Protein AF-A0A942RNZ3-F1 (afdb_monomer)

pLDDT: mean 77.0, std 18.77, range [39.25, 98.06]

Radius of gyration: 31.36 Å; Cα contacts (8 Å, |Δi|>4): 106; chains: 1; bounding box: 82×50×72 Å

Secondary structure (DSSP, 8-state):
---TTT------S-SB-TTT--BTTS-------------TT-----------TTSTTHHHHHHHHHHHHHHHHHHHHHHHHHHHHHSEEEEEE-SSS-EEEEEE-HHHHHHHHHHHHHHHHHHHHHHHHHHHHHHHHHHHHHHS---

Mean predicted aligned error: 15.78 Å

Sequence (147 aa):
MTCPKCSNKTIFDFSRCPSCGLDISKGFDIKTGQTPTISKDNEITPSPLVLSTNEPGSGAISVLRFFAWLNLVAGIIGAIYIWSNFATEKILKGTYYSYAESVTNPLGVAIGVAVFLEGIFACALFLVIANIAENLIAIRLNTTPSE

Nearest PDB structures (foldseek):
  6nr8-assembly1_4  TM=5.877E-01  e=1.270E+00  Homo sapiens
  6nrd-assembly1_4  TM=4.304E-01  e=7.387E-01  Homo sapiens
  6nrb-assembly1_4  TM=5.940E-01  e=6.446E+00  Homo sapiens
  6nrc-assembly1_4  TM=4.997E-01  e=4.771E+00  Homo sapiens

Structure (mmCIF, N/CA/C/O backbone):
data_AF-A0A942RNZ3-F1
#
_entry.id   AF-A0A942RNZ3-F1
#
loop_
_atom_site.group_PDB
_atom_site.id
_atom_site.type_symbol
_atom_site.label_atom_id
_atom_site.label_alt_id
_atom_site.label_comp_id
_atom_site.label_asym_id
_atom_site.label_entity_id
_atom_site.label_seq_id
_atom_site.pdbx_PDB_ins_code
_atom_site.Cartn_x
_atom_site.Cartn_y
_atom_site.Cartn_z
_atom_site.occupancy
_atom_site.B_iso_or_equiv
_atom_site.auth_seq_id
_atom_site.auth_comp_id
_atom_site.auth_asym_id
_atom_site.auth_atom_id
_atom_site.pdbx_PDB_model_num
ATOM 1 N N . MET A 1 1 ? -27.140 -28.026 24.162 1.00 56.00 1 MET A N 1
ATOM 2 C CA . MET A 1 1 ? -28.401 -27.277 24.339 1.00 56.00 1 MET A CA 1
ATOM 3 C C . MET A 1 1 ? -28.293 -26.480 25.630 1.00 56.00 1 MET A C 1
ATOM 5 O O . MET A 1 1 ? -27.994 -27.070 26.659 1.00 56.00 1 MET A O 1
ATOM 9 N N . THR A 1 2 ? -28.407 -25.156 25.573 1.00 59.59 2 THR A N 1
ATOM 10 C CA . THR A 1 2 ? -28.352 -24.263 26.744 1.00 59.59 2 THR A CA 1
ATOM 11 C C . THR A 1 2 ? -29.749 -24.094 27.340 1.00 59.59 2 THR A C 1
ATOM 13 O O . THR A 1 2 ? -30.735 -24.047 26.608 1.00 59.59 2 THR A O 1
ATOM 16 N N . CYS A 1 3 ? -29.854 -24.015 28.669 1.00 58.00 3 CYS A N 1
ATOM 17 C CA . CYS A 1 3 ? -31.134 -23.746 29.323 1.00 58.00 3 CYS A CA 1
ATOM 18 C C . CYS A 1 3 ? -31.573 -22.297 29.025 1.00 58.00 3 CYS A C 1
ATOM 20 O O . CYS A 1 3 ? -30.814 -21.376 29.347 1.00 58.00 3 CYS A O 1
ATOM 22 N N . PRO A 1 4 ? -32.784 -22.064 28.480 1.00 64.50 4 PRO A N 1
ATOM 23 C CA . PRO A 1 4 ? -33.241 -20.730 28.080 1.00 64.50 4 PRO A CA 1
ATOM 24 C C . PRO A 1 4 ? -33.452 -19.775 29.261 1.00 64.50 4 PRO A C 1
ATOM 26 O O . PRO A 1 4 ? -33.498 -18.567 29.065 1.00 64.50 4 PRO A O 1
ATOM 29 N N . LYS A 1 5 ? -33.561 -20.293 30.492 1.00 66.81 5 LYS A N 1
ATOM 30 C CA . LYS A 1 5 ? -33.724 -19.469 31.698 1.00 66.81 5 LYS A CA 1
ATOM 31 C C . LYS A 1 5 ? -32.420 -19.080 32.388 1.00 66.81 5 LYS A C 1
ATOM 33 O O . LYS A 1 5 ? -32.411 -18.082 33.095 1.00 66.81 5 LYS A O 1
ATOM 38 N N . CYS A 1 6 ? -31.352 -19.865 32.244 1.00 65.31 6 CYS A N 1
ATOM 39 C CA . CYS A 1 6 ? -30.174 -19.714 33.110 1.00 65.31 6 CYS A CA 1
ATOM 40 C C . CYS A 1 6 ? -28.859 -19.495 32.365 1.00 65.31 6 CYS A C 1
ATOM 42 O O . CYS A 1 6 ? -27.863 -19.236 33.026 1.00 65.31 6 CYS A O 1
ATOM 44 N N . SER A 1 7 ? -28.833 -19.610 31.030 1.00 59.94 7 SER A N 1
ATOM 45 C CA . SER A 1 7 ? -27.652 -19.376 30.177 1.00 59.94 7 SER A CA 1
ATOM 46 C C . SER A 1 7 ? -26.330 -19.960 30.716 1.00 59.94 7 SER A C 1
ATOM 48 O O . SER A 1 7 ? -25.250 -19.451 30.427 1.00 59.94 7 SER A O 1
ATOM 50 N N . ASN A 1 8 ? -26.405 -21.037 31.504 1.00 62.34 8 ASN A N 1
ATOM 51 C CA . ASN A 1 8 ? -25.250 -21.686 32.101 1.00 62.34 8 ASN A CA 1
ATOM 52 C C . ASN A 1 8 ? -24.887 -22.918 31.270 1.00 62.34 8 ASN A C 1
ATOM 54 O O . ASN A 1 8 ? -25.759 -23.660 30.805 1.00 62.34 8 ASN A O 1
ATOM 58 N N . LYS A 1 9 ? -23.589 -23.091 31.033 1.00 56.66 9 LYS A N 1
ATOM 59 C CA . LYS A 1 9 ? -23.020 -23.996 30.033 1.00 56.66 9 LYS A CA 1
ATOM 60 C C . LYS A 1 9 ? -22.433 -25.232 30.718 1.00 56.66 9 LYS A C 1
ATOM 62 O O . LYS A 1 9 ? -21.257 -25.528 30.570 1.00 56.66 9 LYS A O 1
ATOM 67 N N . THR A 1 10 ? -23.243 -25.960 31.478 1.00 55.34 10 THR A N 1
ATOM 68 C CA . THR A 1 10 ? -22.838 -27.261 32.024 1.00 55.34 10 THR A CA 1
ATOM 69 C C . THR A 1 10 ? -23.845 -28.321 31.600 1.00 55.34 10 THR A C 1
ATOM 71 O O . THR A 1 10 ? -24.999 -28.327 32.018 1.00 55.34 10 THR A O 1
ATOM 74 N N . ILE A 1 11 ? -23.410 -29.193 30.689 1.00 49.44 11 ILE A N 1
ATOM 75 C CA . ILE A 1 11 ? -24.149 -30.375 30.246 1.00 49.44 11 ILE A CA 1
ATOM 76 C C . ILE A 1 11 ? -23.370 -31.576 30.774 1.00 49.44 11 ILE A C 1
ATOM 78 O O . ILE A 1 11 ? -22.350 -31.938 30.202 1.00 49.44 11 ILE A O 1
ATOM 82 N N . PHE A 1 12 ? -23.848 -32.157 31.871 1.00 52.72 12 PHE A N 1
ATOM 83 C CA . PHE A 1 12 ? -23.586 -33.541 32.256 1.00 52.72 12 PHE A CA 1
ATOM 84 C C . PHE A 1 12 ? -24.884 -34.098 32.861 1.00 52.72 12 PHE A C 1
ATOM 86 O O . PHE A 1 12 ? -25.228 -33.843 34.009 1.00 52.72 12 PHE A O 1
ATOM 93 N N . ASP A 1 13 ? -25.650 -34.751 31.992 1.00 55.22 13 ASP A N 1
ATOM 94 C CA . ASP A 1 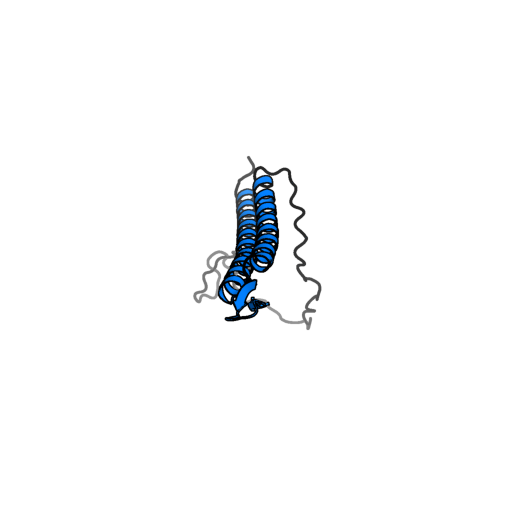13 ? -26.409 -35.982 32.247 1.00 55.22 13 ASP A CA 1
ATOM 95 C C . ASP A 1 13 ? -27.365 -36.092 33.451 1.00 55.22 13 ASP A C 1
ATOM 97 O O . ASP A 1 13 ? -27.468 -37.141 34.080 1.00 55.22 13 ASP A O 1
ATOM 101 N N . PHE A 1 14 ? -28.147 -35.054 33.749 1.00 56.78 14 PHE A N 1
ATOM 102 C CA . PHE A 1 14 ? -29.317 -35.207 34.617 1.00 56.78 14 PHE A CA 1
ATOM 103 C C . PHE A 1 14 ? -30.538 -34.510 34.024 1.00 56.78 14 PHE A C 1
ATOM 105 O O . PHE A 1 14 ? -30.487 -33.369 33.570 1.00 56.78 14 PHE A O 1
ATOM 112 N N . SER A 1 15 ? -31.667 -35.209 34.067 1.00 60.94 15 SER A N 1
ATOM 113 C CA . SER A 1 15 ? -32.991 -34.859 33.537 1.00 60.94 15 SER A CA 1
ATOM 114 C C . SER A 1 15 ? -33.632 -33.587 34.127 1.00 60.94 15 SER A C 1
ATOM 116 O O . SER A 1 15 ? -34.780 -33.273 33.816 1.00 60.94 15 SER A O 1
ATOM 118 N N . ARG A 1 16 ? -32.901 -32.820 34.949 1.00 60.41 16 ARG A N 1
ATOM 119 C CA . ARG A 1 16 ? -33.320 -31.540 35.536 1.00 60.41 16 ARG A CA 1
ATOM 120 C C . ARG A 1 16 ? -32.171 -30.542 35.552 1.00 60.41 16 ARG A C 1
ATOM 122 O O . ARG A 1 16 ? -31.057 -30.870 35.949 1.00 60.41 16 ARG A O 1
ATOM 129 N N . CYS A 1 17 ? -32.459 -29.293 35.190 1.00 63.44 17 CYS A N 1
ATOM 130 C CA . CYS A 1 17 ? -31.484 -28.212 35.322 1.00 63.44 17 CYS A CA 1
ATOM 131 C C . CYS A 1 17 ? -31.244 -27.894 36.815 1.00 63.44 17 CYS A C 1
ATOM 133 O O . CYS A 1 17 ? -32.204 -27.536 37.501 1.00 63.44 17 CYS A O 1
ATOM 135 N N . PRO A 1 18 ? -30.001 -27.954 37.330 1.00 66.12 18 PRO A N 1
ATOM 136 C CA . PRO A 1 18 ? -29.725 -27.761 38.756 1.00 66.12 18 PRO A CA 1
ATOM 137 C C . PRO A 1 18 ? -29.962 -26.322 39.239 1.00 66.12 18 PRO A C 1
ATOM 139 O O . PRO A 1 18 ? -30.240 -26.115 40.413 1.00 66.12 18 PRO A O 1
ATOM 142 N N . SER A 1 19 ? -29.900 -25.324 38.349 1.00 69.56 19 SER A N 1
ATOM 143 C CA . SER A 1 19 ? -30.104 -23.916 38.725 1.00 69.56 19 SER A CA 1
ATOM 144 C C . SER A 1 19 ? -31.570 -23.473 38.740 1.00 69.56 19 SER A C 1
ATOM 146 O O . SER A 1 19 ? -31.887 -22.500 39.413 1.00 69.56 19 SER A O 1
ATOM 148 N N . CYS A 1 20 ? -32.467 -24.141 38.004 1.00 72.81 20 CYS A N 1
ATOM 149 C CA . CYS A 1 20 ? -33.876 -23.720 37.912 1.00 72.81 20 CYS A CA 1
ATOM 150 C C . CYS A 1 20 ? -34.915 -24.831 38.113 1.00 72.81 20 CYS A C 1
ATOM 152 O O . CYS A 1 20 ? -36.107 -24.536 38.108 1.00 72.81 20 CYS A O 1
ATOM 154 N N . GLY A 1 21 ? -34.501 -26.091 38.277 1.00 65.25 21 GLY A N 1
ATOM 155 C CA . GLY A 1 21 ? -35.390 -27.214 38.597 1.00 65.25 21 GLY A CA 1
ATOM 156 C C . GLY A 1 21 ? -36.402 -27.588 37.509 1.00 65.25 21 GLY A C 1
ATOM 157 O O . GLY A 1 21 ? -37.325 -28.350 37.783 1.00 65.25 21 GLY A O 1
ATOM 158 N N . LEU A 1 22 ? -36.259 -27.058 36.290 1.00 65.81 22 LEU A N 1
ATOM 159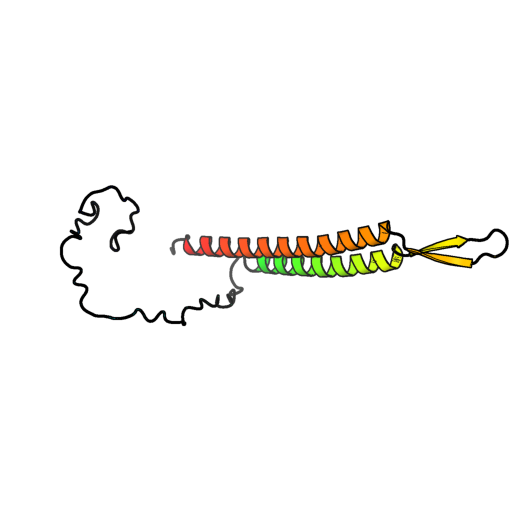 C CA . LEU A 1 22 ? -37.225 -27.262 35.211 1.00 65.81 22 LEU A CA 1
ATOM 160 C C . LEU A 1 22 ? -37.093 -28.679 34.629 1.00 65.81 22 LEU A C 1
ATOM 162 O O . LEU A 1 22 ? -36.006 -29.088 34.213 1.00 65.81 22 LEU A O 1
ATOM 166 N N . ASP A 1 23 ? -38.201 -29.418 34.635 1.00 63.59 23 ASP A N 1
ATOM 167 C CA . ASP A 1 23 ? -38.300 -30.804 34.173 1.00 63.59 23 ASP A CA 1
ATOM 168 C C . ASP A 1 23 ? -38.664 -30.810 32.679 1.00 63.59 23 ASP A C 1
ATOM 170 O O . ASP A 1 23 ? -39.773 -30.438 32.297 1.00 63.59 23 ASP A O 1
ATOM 174 N N . ILE A 1 24 ? -37.708 -31.169 31.816 1.00 63.47 24 ILE A N 1
ATOM 175 C CA . ILE A 1 24 ? -37.831 -31.046 30.347 1.00 63.47 24 ILE A CA 1
ATOM 176 C C . ILE A 1 24 ? -38.665 -32.208 29.757 1.00 63.47 24 ILE A C 1
ATOM 178 O O . ILE A 1 24 ? -39.007 -32.213 28.580 1.00 63.47 24 ILE A O 1
ATOM 182 N N . SER A 1 25 ? -39.045 -33.191 30.580 1.00 59.62 25 SER A N 1
ATOM 183 C CA . SER A 1 25 ? -39.746 -34.406 30.141 1.00 59.62 25 SER A CA 1
ATOM 184 C C . SER A 1 25 ? -41.242 -34.199 29.842 1.00 59.62 25 SER A C 1
ATOM 186 O O . SER A 1 25 ? -41.882 -35.045 29.219 1.00 59.62 25 SER A O 1
ATOM 188 N N . LYS A 1 26 ? -41.835 -33.070 30.255 1.00 56.06 26 LYS A N 1
ATOM 189 C CA . LYS A 1 26 ? -43.273 -32.805 30.087 1.00 56.06 26 LYS 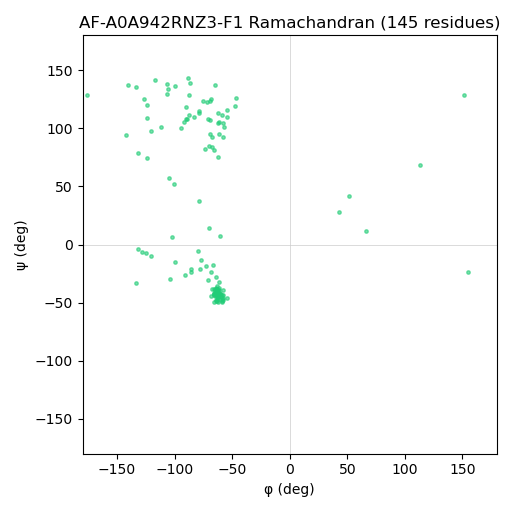A CA 1
ATOM 190 C C . LYS A 1 26 ? -43.516 -31.546 29.261 1.00 56.06 26 LYS A C 1
ATOM 192 O O . LYS A 1 26 ? -43.541 -30.447 29.801 1.00 56.06 26 LYS A O 1
ATOM 197 N N . GLY A 1 27 ? -43.771 -31.733 27.968 1.00 53.38 27 GLY A N 1
ATOM 198 C CA . GLY A 1 27 ? -44.447 -30.727 27.148 1.00 53.38 27 GLY A CA 1
ATOM 199 C C . GLY A 1 27 ? -43.583 -30.106 26.060 1.00 53.38 27 GLY A C 1
ATOM 200 O O . GLY A 1 27 ? -43.309 -28.911 26.084 1.00 53.38 27 GLY A O 1
ATOM 201 N N . PHE A 1 28 ? -43.227 -30.904 25.058 1.00 50.94 28 PHE A N 1
ATOM 202 C CA . PHE A 1 28 ? -43.019 -30.371 23.716 1.00 50.94 28 PHE A CA 1
ATOM 203 C C . PHE A 1 28 ? -43.935 -31.140 22.761 1.00 50.94 28 PHE A C 1
ATOM 205 O O . PHE A 1 28 ? -43.514 -32.051 22.054 1.00 50.94 28 PHE A O 1
ATOM 212 N N . ASP A 1 29 ? -45.232 -30.820 22.822 1.00 54.53 29 ASP A N 1
ATOM 213 C CA . ASP A 1 29 ? -46.218 -31.281 21.846 1.00 54.53 29 ASP A CA 1
ATOM 214 C C . ASP A 1 29 ? -45.942 -30.582 20.511 1.00 54.53 29 ASP A C 1
ATOM 216 O O . ASP A 1 29 ? -46.378 -29.460 20.246 1.00 54.53 29 ASP A O 1
ATOM 220 N N . ILE A 1 30 ? -45.183 -31.264 19.656 1.00 56.91 30 ILE A N 1
ATOM 221 C CA . ILE A 1 30 ? -44.984 -30.900 18.254 1.00 56.91 30 ILE A CA 1
ATOM 222 C C . ILE A 1 30 ? -46.278 -31.242 17.508 1.00 56.91 30 ILE A C 1
ATOM 224 O O . ILE A 1 30 ? -46.414 -32.299 16.894 1.00 56.91 30 ILE A O 1
ATOM 228 N N . LYS A 1 31 ? -47.261 -30.346 17.569 1.00 54.97 31 LYS A N 1
ATOM 229 C CA . LYS A 1 31 ? -48.417 -30.349 16.665 1.00 54.97 31 LYS A CA 1
ATOM 230 C C . LYS A 1 31 ? -48.640 -28.958 16.102 1.00 54.97 31 LYS A C 1
ATOM 232 O O . LYS A 1 31 ? -49.542 -28.254 16.534 1.00 54.97 31 LYS A O 1
ATOM 237 N N . THR A 1 32 ? -47.843 -28.584 15.107 1.00 46.03 32 THR A N 1
ATOM 238 C CA . THR A 1 32 ? -48.324 -27.935 13.874 1.00 46.03 32 THR A CA 1
ATOM 239 C C . THR A 1 32 ? -47.153 -27.733 12.920 1.00 46.03 32 THR A C 1
ATOM 241 O O . THR A 1 32 ? -46.105 -27.221 13.297 1.00 46.03 32 THR A O 1
ATOM 244 N N . GLY A 1 33 ? -47.335 -28.180 11.676 1.00 48.00 33 GLY A N 1
ATOM 245 C CA . GLY A 1 33 ? -46.410 -27.964 10.571 1.00 48.00 33 GLY A CA 1
ATOM 246 C C . GLY A 1 33 ? -46.326 -26.490 10.192 1.00 48.00 33 GLY A C 1
ATOM 247 O O . GLY A 1 33 ? -46.950 -26.059 9.229 1.00 48.00 33 GLY A O 1
ATOM 248 N N . GLN A 1 34 ? -45.533 -25.733 10.939 1.00 44.25 34 GLN A N 1
ATOM 249 C CA . GLN A 1 34 ? -44.905 -24.524 10.437 1.00 44.25 34 GLN A CA 1
ATOM 250 C C . GLN A 1 34 ? -43.514 -24.913 9.958 1.00 44.25 34 GLN A C 1
ATOM 252 O O . GLN A 1 34 ? -42.579 -25.085 10.739 1.00 44.25 34 GLN A O 1
ATOM 257 N N . THR A 1 35 ? -43.389 -25.071 8.643 1.00 42.25 35 THR A N 1
ATOM 258 C CA . THR A 1 35 ? -42.120 -24.865 7.954 1.00 42.25 35 THR A CA 1
ATOM 259 C C . THR A 1 35 ? -41.569 -23.533 8.464 1.00 42.25 35 THR A C 1
ATOM 261 O O . THR A 1 35 ? -42.258 -22.522 8.303 1.00 42.25 35 THR A O 1
ATOM 264 N N . PRO A 1 36 ? -40.391 -23.487 9.109 1.00 49.84 36 PRO A N 1
ATOM 265 C CA . PRO A 1 36 ? -39.754 -22.216 9.383 1.00 49.84 36 PRO A CA 1
ATOM 266 C C . PRO A 1 36 ? -39.484 -21.582 8.023 1.00 49.84 36 PRO A C 1
ATOM 268 O O . PRO A 1 36 ? -38.607 -22.015 7.275 1.00 49.84 36 PRO A O 1
ATOM 271 N N . THR A 1 37 ? -40.284 -20.580 7.671 1.00 39.25 37 THR A N 1
ATOM 272 C CA . THR A 1 37 ? -39.882 -19.587 6.692 1.00 39.25 37 THR A CA 1
ATOM 273 C C . THR A 1 37 ? -38.603 -18.989 7.250 1.00 39.25 37 THR A C 1
ATOM 275 O O . THR A 1 37 ? -38.632 -18.207 8.199 1.00 39.25 37 THR A O 1
ATOM 278 N N . ILE A 1 38 ? -37.469 -19.438 6.715 1.00 49.34 38 ILE A N 1
ATOM 279 C CA . ILE A 1 38 ? -36.206 -18.721 6.797 1.00 49.34 38 ILE A CA 1
ATOM 280 C C . ILE A 1 38 ? -36.513 -17.367 6.158 1.00 49.34 38 ILE A C 1
ATOM 282 O O . ILE A 1 38 ? -36.511 -17.242 4.933 1.00 49.34 38 ILE A O 1
ATOM 286 N N . SER A 1 39 ? -36.898 -16.399 6.994 1.00 43.97 39 SER A N 1
ATOM 287 C CA . SER A 1 39 ? -37.008 -14.999 6.610 1.00 43.97 39 SER A CA 1
ATOM 288 C C . SER A 1 39 ? -35.660 -14.627 6.028 1.00 43.97 39 SER A C 1
ATOM 290 O O . SER A 1 39 ? -34.630 -14.668 6.706 1.00 43.97 39 SER A O 1
ATOM 292 N N . LYS A 1 40 ? -35.682 -14.305 4.743 1.00 48.69 40 LYS A N 1
ATOM 293 C CA . LYS A 1 40 ? -34.554 -13.875 3.924 1.00 48.69 40 LYS A CA 1
ATOM 294 C C . LYS A 1 40 ? -34.250 -12.394 4.213 1.00 48.69 40 LYS A C 1
ATOM 296 O O . LYS A 1 40 ? -33.925 -11.640 3.305 1.00 48.69 40 LYS A O 1
ATOM 301 N N . ASP A 1 41 ? -34.392 -11.997 5.480 1.00 45.81 41 ASP A N 1
ATOM 302 C CA . ASP A 1 41 ? -34.571 -10.601 5.895 1.00 45.81 41 ASP A CA 1
ATOM 303 C C . ASP A 1 41 ? -33.570 -10.199 6.990 1.00 45.81 41 ASP A C 1
ATOM 305 O O . ASP A 1 41 ? -33.469 -9.030 7.337 1.00 45.81 41 ASP A O 1
ATOM 309 N N . ASN A 1 42 ? -32.784 -11.150 7.508 1.00 53.75 42 ASN A N 1
ATOM 310 C CA . ASN A 1 42 ? -31.616 -10.864 8.340 1.00 53.75 42 ASN A CA 1
ATOM 311 C C . ASN A 1 42 ? -30.342 -10.970 7.500 1.00 53.75 42 ASN A C 1
ATOM 313 O O . ASN A 1 42 ? -29.371 -11.634 7.867 1.00 53.75 42 ASN A O 1
ATOM 317 N N . GLU A 1 43 ? -30.321 -10.269 6.369 1.00 44.19 43 GLU A N 1
ATOM 318 C CA . GLU A 1 43 ? -29.066 -9.654 5.972 1.00 44.19 43 GLU A CA 1
ATOM 319 C C . GLU A 1 43 ? -28.820 -8.578 7.027 1.00 44.19 43 GLU A C 1
ATOM 321 O O . GLU A 1 43 ? -29.345 -7.466 6.951 1.00 44.19 43 GLU A O 1
ATOM 326 N N . ILE A 1 44 ? -28.077 -8.962 8.073 1.00 53.75 44 ILE A N 1
ATOM 327 C CA . ILE A 1 44 ? -27.377 -8.030 8.954 1.00 53.75 44 ILE A CA 1
ATOM 328 C C . ILE A 1 44 ? -26.388 -7.329 8.031 1.00 53.75 44 ILE A C 1
ATOM 330 O O . ILE A 1 44 ? -25.206 -7.653 7.973 1.00 53.75 44 ILE A O 1
ATOM 334 N N . THR A 1 45 ? -26.926 -6.420 7.229 1.00 44.56 45 THR A N 1
ATOM 335 C CA . THR A 1 45 ? -26.185 -5.380 6.562 1.00 44.56 45 THR A CA 1
ATOM 336 C C . THR A 1 45 ? -25.563 -4.665 7.746 1.00 44.56 45 THR A C 1
ATOM 338 O O . THR A 1 45 ? -26.324 -4.156 8.576 1.00 44.56 45 THR A O 1
ATOM 341 N N . PRO A 1 46 ? -24.236 -4.727 7.951 1.00 57.44 46 PRO A N 1
ATOM 342 C CA . PRO A 1 46 ? -23.629 -3.936 8.998 1.00 57.44 46 PRO A CA 1
ATOM 343 C C . PRO A 1 46 ? -24.006 -2.501 8.658 1.00 57.44 46 PRO A C 1
ATOM 345 O O . PRO A 1 46 ? -23.517 -1.949 7.670 1.00 57.44 46 PRO A O 1
ATOM 348 N N . SER A 1 47 ? -24.966 -1.945 9.406 1.00 50.16 47 SER A N 1
ATOM 349 C CA . SER A 1 47 ? -25.336 -0.546 9.294 1.00 50.16 47 SER A CA 1
ATOM 350 C C . SER A 1 47 ? -24.023 0.219 9.279 1.00 50.16 47 SER A C 1
ATOM 352 O O . SER A 1 47 ? -23.202 -0.038 10.168 1.00 50.16 47 SER A O 1
ATOM 354 N N . PRO A 1 48 ? -23.762 1.077 8.275 1.00 50.47 48 PRO A N 1
ATOM 355 C CA . PRO A 1 48 ? -22.562 1.887 8.286 1.00 50.47 48 PRO A CA 1
ATOM 356 C C . PRO A 1 48 ? -22.588 2.636 9.612 1.00 50.47 48 PRO A C 1
ATOM 358 O O . PRO A 1 48 ? -23.480 3.449 9.852 1.00 50.47 48 PRO A O 1
ATOM 361 N N . LEU A 1 49 ? -21.684 2.253 10.516 1.00 49.28 49 LEU A N 1
ATOM 362 C CA . LEU A 1 49 ? -21.514 2.873 11.816 1.00 49.28 49 LEU A CA 1
ATOM 363 C C . LEU A 1 49 ? -21.141 4.321 11.523 1.00 49.28 49 LEU A C 1
ATOM 365 O O . LEU A 1 49 ? -19.988 4.643 11.240 1.00 49.28 49 LEU A O 1
ATOM 369 N N . VAL A 1 50 ? -22.151 5.188 11.522 1.00 51.62 50 VAL A N 1
ATOM 370 C CA . VAL A 1 50 ? -21.971 6.631 11.545 1.00 51.62 50 VAL A CA 1
ATOM 371 C C . VAL A 1 50 ? -21.436 6.923 12.941 1.00 51.62 50 VAL A C 1
ATOM 373 O O . VAL A 1 50 ? -22.188 7.134 13.891 1.00 51.62 50 VAL A O 1
ATOM 376 N N . LEU A 1 51 ? -20.115 6.787 13.072 1.00 48.78 51 LEU A N 1
ATOM 377 C CA . LEU A 1 51 ? -19.363 7.012 14.294 1.00 48.78 51 LEU A CA 1
A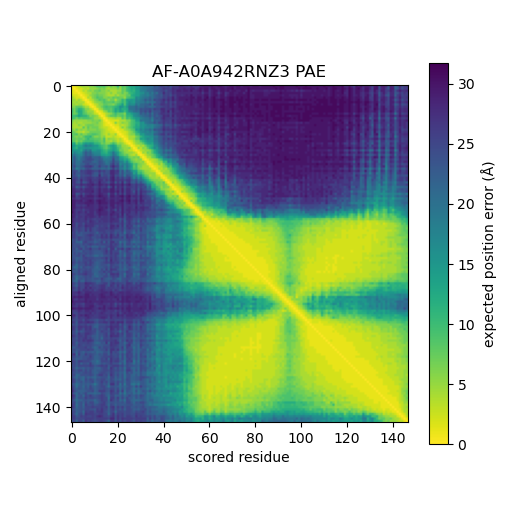TOM 378 C C . LEU A 1 51 ? -19.544 8.482 14.671 1.00 48.78 51 LEU A C 1
ATOM 380 O O . LEU A 1 51 ? -19.001 9.377 14.024 1.00 48.78 51 LEU A O 1
ATOM 384 N N . SER A 1 52 ? -20.374 8.722 15.682 1.00 48.50 52 SER A N 1
ATOM 385 C CA . SER A 1 52 ? -20.647 10.057 16.201 1.00 48.50 52 SER A CA 1
ATOM 386 C C . SER A 1 52 ? -19.339 10.642 16.748 1.00 48.50 52 SER A C 1
ATOM 388 O O . SER A 1 52 ? -18.770 10.133 17.711 1.00 48.50 52 SER A O 1
ATOM 390 N N . THR A 1 53 ? -18.827 11.688 16.098 1.00 54.12 53 THR A N 1
ATOM 391 C CA . THR A 1 53 ? -17.456 12.223 16.227 1.00 54.12 53 THR A CA 1
ATOM 392 C C . THR A 1 53 ? -17.137 12.926 17.552 1.00 54.12 53 THR A C 1
ATOM 394 O O . THR A 1 53 ? -16.133 13.628 17.643 1.00 54.12 53 THR A O 1
ATOM 397 N N . ASN A 1 54 ? -17.963 12.768 18.586 1.00 59.47 54 ASN A N 1
ATOM 398 C CA . ASN A 1 54 ? -17.830 13.515 19.841 1.00 59.47 54 ASN A CA 1
ATOM 399 C C . ASN A 1 54 ? -17.206 12.700 20.985 1.00 59.47 54 ASN A C 1
ATOM 401 O O . ASN A 1 54 ? -17.128 13.185 22.111 1.00 59.47 54 ASN A O 1
ATOM 405 N N . GLU A 1 55 ? -16.740 11.481 20.712 1.00 62.94 55 GLU A N 1
ATOM 406 C CA . GLU A 1 55 ? -16.096 10.636 21.717 1.00 62.94 55 GLU A CA 1
ATOM 407 C C . GLU A 1 55 ? -14.581 10.891 21.853 1.00 62.94 55 GLU A C 1
ATOM 409 O O . GLU A 1 55 ? -13.876 11.003 20.836 1.00 62.94 55 GLU A O 1
ATOM 414 N N . PRO A 1 56 ? -14.042 10.909 23.093 1.00 60.25 56 PRO A N 1
ATOM 415 C CA . PRO A 1 56 ? -12.611 11.026 23.369 1.00 60.25 56 PRO A CA 1
ATOM 416 C C . PRO A 1 56 ? -11.872 9.757 22.907 1.00 60.25 56 PRO A C 1
ATOM 418 O O . PRO A 1 56 ? -11.627 8.825 23.664 1.00 60.25 56 PRO A O 1
ATOM 421 N N . GLY A 1 57 ? -11.543 9.715 21.617 1.00 67.44 57 GLY A N 1
ATOM 422 C CA . GLY A 1 57 ? -10.911 8.574 20.944 1.00 67.44 57 GLY A CA 1
ATOM 423 C C . GLY A 1 57 ? -11.194 8.524 19.441 1.00 67.44 57 GLY A C 1
ATOM 424 O O . GLY A 1 57 ? -10.376 8.011 18.676 1.00 67.44 57 GLY A O 1
ATOM 425 N N . SER A 1 58 ? -12.289 9.152 18.993 1.00 75.50 58 SER A N 1
ATOM 426 C CA . SER A 1 58 ? -12.690 9.177 17.578 1.00 75.50 58 SER A CA 1
ATOM 427 C C . SER A 1 58 ? -11.647 9.842 16.669 1.00 75.50 58 SER A C 1
ATOM 429 O O . SER A 1 58 ? -11.474 9.427 15.522 1.00 75.50 58 SER A O 1
ATOM 431 N N . GLY A 1 59 ? -10.918 10.843 17.176 1.00 85.06 59 GLY A N 1
ATOM 432 C CA . GLY A 1 59 ? -9.897 11.554 16.403 1.00 85.06 59 GLY A CA 1
ATOM 433 C C . GLY A 1 59 ? -8.701 10.676 16.028 1.00 85.06 59 GLY A C 1
ATOM 434 O O . GLY A 1 59 ? -8.246 10.715 14.887 1.00 85.06 59 GLY A O 1
ATOM 435 N N . ALA A 1 60 ? -8.224 9.836 16.952 1.00 87.00 60 ALA A N 1
ATOM 436 C CA . ALA A 1 60 ? -7.046 8.998 16.721 1.00 87.00 60 ALA A CA 1
ATOM 437 C C . ALA A 1 60 ? -7.288 7.972 15.603 1.00 87.00 60 ALA A C 1
ATOM 439 O O . ALA A 1 60 ? -6.446 7.800 14.724 1.00 87.00 60 ALA A O 1
ATOM 440 N N . ILE A 1 61 ? -8.470 7.349 15.594 1.00 88.81 61 ILE A N 1
ATOM 441 C CA . ILE A 1 61 ? -8.888 6.397 14.556 1.00 88.81 61 ILE A CA 1
ATOM 442 C C . ILE A 1 61 ? -8.947 7.070 13.180 1.00 88.81 61 ILE A C 1
ATOM 444 O O . ILE A 1 61 ? -8.473 6.512 12.189 1.00 88.81 61 ILE A O 1
ATOM 448 N N . SER A 1 62 ? -9.490 8.289 13.116 1.00 90.00 62 SER A N 1
ATOM 449 C CA . SER A 1 62 ? -9.549 9.057 11.869 1.00 90.00 62 SER A CA 1
ATOM 450 C C . SER A 1 62 ? -8.147 9.354 11.321 1.00 90.00 62 SER A C 1
ATOM 452 O O . SER A 1 62 ? -7.885 9.151 10.134 1.00 90.00 62 SER A O 1
ATOM 454 N N . VAL A 1 63 ? -7.208 9.730 12.197 1.00 91.62 63 VAL A N 1
ATOM 455 C CA . VAL A 1 63 ? -5.804 9.965 11.819 1.00 91.62 63 VAL A CA 1
ATOM 456 C C . VAL A 1 63 ? -5.136 8.682 11.317 1.00 91.62 63 VAL A C 1
ATOM 458 O O . VAL A 1 63 ? -4.453 8.727 10.298 1.00 91.62 63 VAL A O 1
ATOM 461 N N . LEU A 1 64 ? -5.367 7.534 11.963 1.00 92.00 64 LEU A N 1
ATOM 462 C CA . LEU A 1 64 ? -4.863 6.226 11.513 1.00 92.00 64 LEU A CA 1
ATOM 463 C C . LEU A 1 64 ? -5.344 5.882 10.096 1.00 92.00 64 LEU A C 1
ATOM 465 O O . LEU A 1 64 ? -4.540 5.491 9.249 1.00 92.00 64 LEU A O 1
ATOM 469 N N . ARG A 1 65 ? -6.639 6.077 9.815 1.00 92.88 65 ARG A N 1
ATOM 470 C CA . ARG A 1 65 ? -7.207 5.856 8.474 1.00 92.88 65 ARG A CA 1
ATOM 471 C C . ARG A 1 65 ? -6.598 6.809 7.446 1.00 92.88 65 ARG A C 1
ATOM 473 O O . ARG A 1 65 ? -6.256 6.377 6.348 1.00 92.88 65 ARG A O 1
ATOM 480 N N . PHE A 1 66 ? -6.420 8.081 7.796 1.00 94.06 66 PHE A N 1
ATOM 481 C CA . PHE A 1 66 ? -5.771 9.051 6.914 1.00 94.06 66 PHE A CA 1
ATOM 482 C C . PHE A 1 66 ? -4.317 8.665 6.614 1.00 94.06 66 PHE A C 1
ATOM 484 O O . PHE A 1 66 ? -3.897 8.703 5.459 1.00 94.06 66 PHE A O 1
ATOM 491 N N . PHE A 1 67 ? -3.567 8.225 7.626 1.00 93.50 67 PHE A N 1
ATOM 492 C CA . PHE A 1 67 ? -2.181 7.784 7.467 1.00 93.50 67 PHE A CA 1
ATOM 493 C C . PHE A 1 67 ? -2.071 6.535 6.581 1.00 93.50 67 PHE A C 1
ATOM 495 O O . PHE A 1 67 ? -1.163 6.455 5.757 1.00 93.50 67 PHE A O 1
ATOM 502 N N . ALA A 1 68 ? -3.026 5.603 6.683 1.00 95.25 68 ALA A N 1
ATOM 503 C CA . ALA A 1 68 ? -3.104 4.430 5.808 1.00 95.25 68 ALA A CA 1
ATOM 504 C C . ALA A 1 68 ? -3.221 4.831 4.328 1.00 95.25 68 ALA A C 1
ATOM 506 O O . ALA A 1 68 ? -2.454 4.368 3.482 1.00 95.25 68 ALA A O 1
ATOM 507 N N . TRP A 1 69 ? -4.148 5.745 4.028 1.00 95.56 69 TRP A N 1
ATOM 508 C CA . TRP A 1 69 ? -4.352 6.265 2.676 1.00 95.56 69 TRP A CA 1
ATOM 509 C C . TRP A 1 69 ? -3.164 7.081 2.176 1.00 95.56 69 TRP A C 1
ATOM 511 O O . TRP A 1 69 ? -2.748 6.918 1.030 1.00 95.56 69 TRP A O 1
ATOM 521 N N . LEU A 1 70 ? -2.589 7.928 3.031 1.00 96.06 70 LEU A N 1
ATOM 522 C CA . LEU A 1 70 ? -1.407 8.712 2.692 1.00 96.06 70 LEU A CA 1
ATOM 523 C C . LEU A 1 70 ? -0.227 7.799 2.352 1.00 96.06 70 LEU A C 1
ATOM 525 O O . LEU A 1 70 ? 0.443 8.027 1.348 1.00 96.06 70 LEU A O 1
ATOM 529 N N . ASN A 1 71 ? -0.018 6.732 3.126 1.00 95.50 71 ASN A N 1
ATOM 530 C CA . ASN A 1 71 ? 1.023 5.746 2.858 1.00 95.50 71 ASN A CA 1
ATOM 531 C C . ASN A 1 71 ? 0.800 5.014 1.525 1.00 95.50 71 ASN A C 1
ATOM 533 O O . ASN A 1 71 ? 1.753 4.798 0.780 1.00 95.50 71 ASN A O 1
ATOM 537 N N . LEU A 1 72 ? -0.451 4.685 1.184 1.00 96.50 72 LEU A N 1
ATOM 538 C CA . LEU A 1 72 ? -0.782 4.083 -0.110 1.00 96.50 72 LEU A CA 1
ATOM 539 C C . LEU A 1 72 ? -0.439 5.023 -1.274 1.00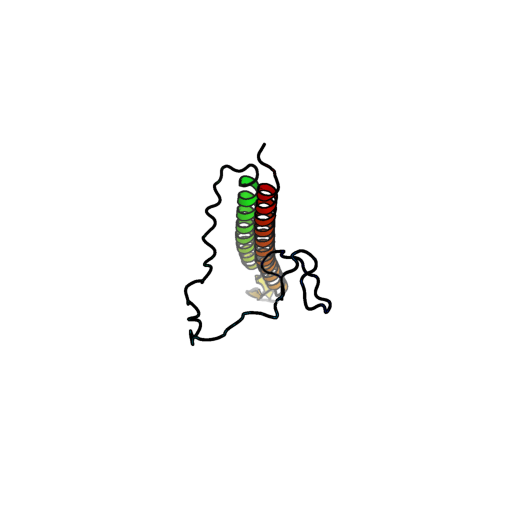 96.50 72 LEU A C 1
ATOM 541 O O . LEU A 1 72 ? 0.231 4.617 -2.222 1.00 96.50 72 LEU A O 1
ATOM 545 N N . VAL A 1 73 ? -0.867 6.286 -1.195 1.00 97.69 73 VAL A N 1
ATOM 546 C CA . VAL A 1 73 ? -0.596 7.290 -2.237 1.00 97.69 73 VAL A CA 1
ATOM 547 C C . VAL A 1 73 ? 0.906 7.545 -2.364 1.00 97.69 73 VAL A C 1
ATOM 549 O O . VAL A 1 73 ? 1.433 7.556 -3.478 1.00 97.69 73 VAL A O 1
ATOM 552 N N . ALA A 1 74 ? 1.609 7.684 -1.238 1.00 97.06 74 ALA A N 1
ATOM 553 C CA . ALA A 1 74 ? 3.058 7.849 -1.213 1.00 97.06 74 ALA A CA 1
ATOM 554 C C . ALA A 1 74 ? 3.784 6.642 -1.831 1.00 97.06 74 ALA A C 1
ATOM 556 O O . ALA A 1 74 ? 4.699 6.833 -2.629 1.00 97.06 74 ALA A O 1
ATOM 557 N N . GLY A 1 75 ? 3.340 5.415 -1.537 1.00 97.44 75 GLY A N 1
ATOM 558 C CA . GLY A 1 75 ? 3.885 4.191 -2.129 1.00 97.44 75 GLY A CA 1
ATOM 559 C C . GLY A 1 75 ? 3.690 4.119 -3.647 1.00 97.44 75 GLY A C 1
ATOM 560 O O . GLY A 1 75 ? 4.627 3.787 -4.371 1.00 97.44 75 GLY A O 1
ATOM 561 N N . ILE A 1 76 ? 2.510 4.502 -4.153 1.00 97.75 76 ILE A N 1
ATOM 562 C CA . ILE A 1 76 ? 2.228 4.547 -5.600 1.00 97.75 76 ILE A CA 1
ATOM 563 C C . ILE A 1 76 ? 3.131 5.572 -6.298 1.00 97.75 76 ILE A C 1
ATOM 565 O O . ILE A 1 76 ? 3.762 5.255 -7.308 1.00 97.75 76 ILE A O 1
ATOM 569 N N . ILE A 1 77 ? 3.225 6.790 -5.754 1.00 98.06 77 ILE A N 1
ATOM 570 C CA . ILE A 1 77 ? 4.080 7.849 -6.313 1.00 98.06 77 ILE A CA 1
ATOM 571 C C . ILE A 1 77 ? 5.552 7.421 -6.269 1.00 98.06 77 ILE A C 1
ATOM 573 O O . ILE A 1 77 ? 6.270 7.590 -7.255 1.00 98.06 77 ILE A O 1
ATOM 577 N N . GLY A 1 78 ? 5.991 6.824 -5.158 1.00 97.19 78 GLY A N 1
ATOM 578 C CA . GLY A 1 78 ? 7.346 6.305 -4.987 1.00 97.19 78 GLY A CA 1
ATOM 579 C C . GLY A 1 78 ? 7.699 5.226 -6.011 1.00 97.19 78 GLY A C 1
ATOM 580 O O . GLY A 1 78 ? 8.755 5.304 -6.637 1.00 97.19 78 GLY A O 1
ATOM 581 N N . ALA A 1 79 ? 6.802 4.269 -6.258 1.00 97.50 79 ALA A N 1
ATOM 582 C CA . ALA A 1 79 ? 7.011 3.226 -7.262 1.00 97.50 79 ALA A CA 1
ATOM 583 C C . ALA A 1 79 ? 7.141 3.804 -8.684 1.00 97.50 79 ALA A C 1
ATOM 585 O O . ALA A 1 79 ? 8.080 3.463 -9.407 1.00 97.50 79 ALA A O 1
ATOM 586 N N . ILE A 1 80 ? 6.260 4.741 -9.064 1.00 97.19 80 ILE A N 1
ATOM 587 C CA . ILE A 1 80 ? 6.326 5.435 -10.364 1.00 97.19 80 ILE A CA 1
ATOM 588 C C . ILE A 1 80 ? 7.635 6.221 -10.497 1.00 97.19 80 ILE A C 1
ATOM 590 O O . ILE A 1 80 ? 8.279 6.190 -11.551 1.00 97.19 80 ILE A O 1
ATOM 594 N N . TYR A 1 81 ? 8.054 6.906 -9.432 1.00 97.69 81 TYR A N 1
ATOM 595 C CA . TYR A 1 81 ? 9.311 7.646 -9.409 1.00 97.69 81 TYR A CA 1
ATOM 596 C C . TYR A 1 81 ? 10.524 6.723 -9.593 1.00 97.69 81 TYR A C 1
ATOM 598 O O . TYR A 1 81 ? 11.426 7.044 -10.374 1.00 97.69 81 TYR A O 1
ATOM 606 N N . ILE A 1 82 ? 10.533 5.560 -8.933 1.00 96.44 82 ILE A N 1
ATOM 607 C CA . ILE A 1 82 ? 11.604 4.564 -9.061 1.00 96.44 82 ILE A CA 1
ATOM 608 C C . ILE A 1 82 ? 11.664 4.023 -10.486 1.00 96.44 82 ILE A C 1
ATOM 610 O O . ILE A 1 82 ? 12.734 4.023 -11.093 1.00 96.44 82 ILE A O 1
ATOM 614 N N . TRP A 1 83 ? 10.530 3.623 -11.060 1.00 96.12 83 TRP A N 1
ATOM 615 C CA . TRP A 1 83 ? 10.516 3.126 -12.434 1.00 96.12 83 TRP A CA 1
ATOM 616 C C . TRP A 1 83 ? 10.948 4.190 -13.446 1.00 96.12 83 TRP A C 1
ATOM 618 O O . TRP A 1 83 ? 11.660 3.869 -14.392 1.00 96.12 83 TRP A O 1
ATOM 628 N N . SER A 1 84 ? 10.602 5.458 -13.223 1.00 94.94 84 SER A N 1
ATOM 629 C CA . SER A 1 84 ? 10.962 6.540 -14.150 1.00 94.94 84 SER A CA 1
ATOM 630 C C . SER A 1 84 ? 12.459 6.871 -14.144 1.00 94.94 84 SER A C 1
ATOM 632 O O . SER A 1 84 ? 12.986 7.296 -15.169 1.00 94.94 84 SER A O 1
ATOM 634 N N . ASN A 1 85 ? 13.148 6.687 -13.012 1.00 95.00 85 ASN A N 1
ATOM 635 C CA . ASN A 1 85 ? 14.558 7.073 -12.865 1.00 95.00 85 ASN A CA 1
ATOM 636 C C . ASN A 1 85 ? 15.533 5.888 -12.906 1.00 95.00 85 ASN A C 1
ATOM 638 O O . ASN A 1 85 ? 16.671 6.059 -13.333 1.00 95.00 85 ASN A O 1
ATOM 642 N N . PHE A 1 86 ? 15.107 4.699 -12.473 1.00 93.56 86 PHE A N 1
ATOM 643 C CA . PHE A 1 86 ? 15.995 3.552 -12.251 1.00 93.56 86 PHE A CA 1
ATOM 644 C C . PHE A 1 86 ? 15.654 2.318 -13.097 1.00 93.56 86 PHE A C 1
ATOM 646 O O . PHE A 1 86 ? 16.441 1.375 -13.113 1.00 93.56 86 PHE A O 1
ATOM 653 N N . ALA A 1 87 ? 14.516 2.273 -13.807 1.00 91.00 87 ALA A N 1
ATOM 654 C CA . ALA A 1 87 ? 14.196 1.104 -14.640 1.00 91.00 87 ALA A CA 1
ATOM 655 C C . ALA A 1 87 ? 14.952 1.079 -15.975 1.00 91.00 87 ALA A C 1
ATOM 657 O O . ALA A 1 87 ? 15.079 0.014 -16.576 1.00 91.00 87 ALA A O 1
ATOM 658 N N . THR A 1 88 ? 15.448 2.221 -16.453 1.00 91.00 88 THR A N 1
ATOM 659 C CA . THR A 1 88 ? 16.150 2.322 -17.739 1.00 91.00 88 THR A CA 1
ATOM 660 C C . THR A 1 88 ? 17.529 2.923 -17.566 1.00 91.00 88 THR A C 1
ATOM 662 O O . THR A 1 88 ? 17.663 4.081 -17.178 1.00 91.00 88 THR A O 1
ATOM 665 N N . GLU A 1 89 ? 18.544 2.156 -17.946 1.00 88.38 89 GLU A N 1
ATOM 666 C CA . GLU A 1 89 ? 19.918 2.630 -18.042 1.00 88.38 89 GLU A CA 1
ATOM 667 C C . GLU A 1 89 ? 20.300 2.789 -19.512 1.00 88.38 89 GLU A C 1
ATOM 669 O O . GLU A 1 89 ? 19.953 1.969 -20.368 1.00 88.38 89 GLU A O 1
ATOM 674 N N . LYS A 1 90 ? 21.007 3.879 -19.819 1.00 86.75 90 LYS A N 1
ATOM 675 C CA . LYS A 1 90 ? 21.568 4.107 -21.150 1.00 86.75 90 LYS A CA 1
ATOM 676 C C . LYS A 1 90 ? 22.979 3.549 -21.158 1.00 86.75 90 LYS A C 1
ATOM 678 O O . LYS A 1 90 ? 23.884 4.156 -20.588 1.00 86.75 90 LYS A O 1
ATOM 683 N N . ILE A 1 91 ? 23.163 2.406 -21.807 1.00 84.31 91 ILE A N 1
ATOM 684 C CA . ILE A 1 91 ? 24.496 1.842 -22.006 1.00 84.31 91 ILE A CA 1
ATOM 685 C C . ILE A 1 91 ? 25.019 2.393 -23.331 1.00 84.31 91 ILE A C 1
ATOM 687 O O . ILE A 1 91 ? 24.427 2.173 -24.389 1.00 84.31 91 ILE A O 1
ATOM 691 N N . LEU A 1 92 ? 26.121 3.140 -23.269 1.00 81.62 92 LEU A N 1
ATOM 692 C CA . LEU A 1 92 ? 26.848 3.585 -24.456 1.00 81.62 92 LEU A CA 1
ATOM 693 C C . LEU A 1 92 ? 27.539 2.360 -25.058 1.00 81.62 92 LEU A C 1
ATOM 695 O O . LEU A 1 92 ? 28.501 1.844 -24.488 1.00 81.62 92 LEU A O 1
ATOM 699 N N . LYS A 1 93 ? 27.043 1.881 -26.198 1.00 74.94 93 LYS A N 1
ATOM 700 C CA . LYS A 1 93 ? 27.701 0.819 -26.963 1.00 74.94 93 LYS A CA 1
ATOM 701 C C . LYS A 1 93 ? 28.341 1.424 -28.207 1.00 74.94 93 LYS A C 1
ATOM 703 O O . LYS A 1 93 ? 27.696 2.157 -28.950 1.00 74.94 93 LYS A O 1
ATOM 708 N N . GLY A 1 94 ? 29.619 1.115 -28.426 1.00 72.88 94 GLY A N 1
ATOM 709 C CA . GLY A 1 94 ? 30.327 1.465 -29.657 1.00 72.88 94 GLY A CA 1
ATOM 710 C C . GLY A 1 94 ? 31.830 1.656 -29.479 1.00 72.88 94 GLY A C 1
ATOM 711 O O . GLY A 1 94 ? 32.264 2.426 -28.630 1.00 72.88 94 GLY A O 1
ATOM 712 N N . THR A 1 95 ? 32.623 0.987 -30.318 1.00 69.62 95 THR A N 1
ATOM 713 C CA . THR A 1 95 ? 34.066 1.241 -30.481 1.00 69.62 95 THR A CA 1
ATOM 714 C C . THR A 1 95 ? 34.364 2.360 -31.488 1.00 69.62 95 THR A C 1
ATOM 716 O O . THR A 1 95 ? 35.439 2.943 -31.419 1.00 69.62 95 THR A O 1
ATOM 719 N N . TYR A 1 96 ? 33.425 2.687 -32.393 1.00 69.00 96 TYR A N 1
ATOM 720 C CA . TYR A 1 96 ? 33.594 3.716 -33.441 1.00 69.00 96 TYR A CA 1
ATOM 721 C C . TYR A 1 96 ? 32.417 4.702 -33.589 1.00 69.00 96 TYR A C 1
ATOM 723 O O . TYR A 1 96 ? 32.653 5.874 -33.864 1.00 69.00 96 TYR A O 1
ATOM 731 N N . TYR A 1 97 ? 31.165 4.282 -33.365 1.00 70.88 97 TYR A N 1
ATOM 732 C CA . TYR A 1 97 ? 29.996 5.174 -33.310 1.00 70.88 97 TYR A CA 1
ATOM 733 C C . TYR A 1 97 ? 29.251 4.940 -32.002 1.00 70.88 97 TYR A C 1
ATOM 735 O O . TYR A 1 97 ? 28.897 3.802 -31.702 1.00 70.88 97 TYR A O 1
ATOM 743 N N . SER A 1 98 ? 29.034 5.998 -31.222 1.00 73.50 98 SER A N 1
ATOM 744 C CA . SER A 1 98 ? 28.338 5.905 -29.940 1.00 73.50 98 SER A CA 1
ATOM 745 C C . SER A 1 98 ? 26.834 6.049 -30.159 1.00 73.50 98 SER A C 1
ATOM 747 O O . SER A 1 98 ? 26.364 7.121 -30.541 1.00 73.50 98 SER A O 1
ATOM 749 N N . TYR A 1 99 ? 26.083 4.973 -29.939 1.00 79.81 99 TYR A N 1
ATOM 750 C CA . TYR A 1 99 ? 24.625 5.012 -29.863 1.00 79.81 99 TYR A CA 1
ATOM 751 C C . TYR A 1 99 ? 24.184 4.592 -28.458 1.00 79.81 99 TYR A C 1
ATOM 753 O O . TYR A 1 99 ? 24.791 3.730 -27.819 1.00 79.81 99 TYR A O 1
ATOM 761 N N . ALA A 1 100 ? 23.147 5.255 -27.949 1.00 79.75 100 ALA A N 1
ATOM 762 C CA . ALA A 1 100 ? 22.576 4.950 -26.646 1.00 79.75 100 ALA A CA 1
ATOM 763 C C . ALA A 1 100 ? 21.482 3.890 -26.814 1.00 79.75 100 ALA A C 1
ATOM 765 O O . ALA A 1 100 ? 20.401 4.200 -27.315 1.00 79.75 100 ALA A O 1
ATOM 766 N N . GLU A 1 101 ? 21.747 2.656 -26.384 1.00 84.12 101 GLU A N 1
ATOM 767 C CA . GLU A 1 101 ? 20.690 1.655 -26.211 1.00 84.12 101 GLU A CA 1
ATOM 768 C C . GLU A 1 101 ? 20.098 1.788 -24.807 1.00 84.12 101 GLU A C 1
ATOM 770 O O . GLU A 1 101 ? 20.825 1.809 -23.809 1.00 84.12 101 GLU A O 1
ATOM 775 N N . SER A 1 102 ? 18.770 1.881 -24.724 1.00 87.06 102 SER A N 1
ATOM 776 C CA . SER A 1 102 ? 18.054 1.771 -23.455 1.00 87.06 102 SER A CA 1
ATOM 777 C C . SER A 1 102 ? 17.940 0.299 -23.079 1.00 87.06 102 SER A C 1
ATOM 779 O O . SER A 1 102 ? 17.231 -0.455 -23.748 1.00 87.06 102 SER A O 1
ATOM 781 N N . VAL A 1 103 ? 18.617 -0.103 -22.008 1.00 91.81 103 VAL A N 1
ATOM 782 C CA . VAL A 1 103 ? 18.492 -1.450 -21.445 1.00 91.81 103 VAL A CA 1
ATOM 783 C C . VAL A 1 103 ? 17.666 -1.359 -20.167 1.00 91.81 103 VAL A C 1
ATOM 785 O O . VAL A 1 103 ? 17.867 -0.468 -19.340 1.00 91.81 103 VAL A O 1
ATOM 788 N N . THR A 1 104 ? 16.700 -2.264 -20.017 1.00 93.75 104 THR A N 1
ATOM 789 C CA . THR A 1 104 ? 15.896 -2.355 -18.798 1.00 93.75 104 THR A CA 1
ATOM 790 C C . THR A 1 104 ? 16.748 -2.923 -17.671 1.00 93.75 104 THR A C 1
ATOM 792 O O . THR A 1 104 ? 17.273 -4.030 -17.796 1.00 93.75 104 THR A O 1
ATOM 795 N N . ASN A 1 105 ? 16.865 -2.190 -16.565 1.00 94.88 105 ASN A N 1
ATOM 796 C CA . ASN A 1 105 ? 17.515 -2.680 -15.360 1.00 94.88 105 ASN A CA 1
ATOM 797 C C . ASN A 1 105 ? 16.499 -3.507 -14.541 1.00 94.88 105 ASN A C 1
ATOM 799 O O . ASN A 1 105 ? 15.571 -2.933 -13.957 1.00 94.88 105 ASN A O 1
ATOM 803 N N . PRO A 1 106 ? 16.651 -4.845 -14.462 1.00 93.94 106 PRO A N 1
ATOM 804 C CA . PRO A 1 106 ? 15.705 -5.697 -13.745 1.00 93.94 106 PRO A CA 1
ATOM 805 C C . PRO A 1 106 ? 15.666 -5.391 -12.243 1.00 93.94 106 PRO A C 1
ATOM 807 O O . PRO A 1 106 ? 14.622 -5.564 -11.616 1.00 93.94 106 PRO A O 1
ATOM 810 N N . LEU A 1 107 ? 16.768 -4.894 -11.670 1.00 95.31 107 LEU A N 1
ATOM 811 C CA . LEU A 1 107 ? 16.836 -4.520 -10.260 1.00 95.31 107 LEU A CA 1
ATOM 812 C C . LEU A 1 107 ? 15.964 -3.294 -9.972 1.00 95.31 107 LEU A C 1
ATOM 814 O O . LEU A 1 107 ? 15.197 -3.307 -9.013 1.00 95.31 107 LEU A O 1
ATOM 818 N N . GLY A 1 108 ? 16.021 -2.267 -10.826 1.00 94.19 108 GLY A N 1
ATOM 819 C CA . GLY A 1 108 ? 15.177 -1.074 -10.690 1.00 94.19 108 GLY A CA 1
ATOM 820 C C . GLY A 1 108 ? 13.686 -1.406 -10.792 1.00 94.19 108 GLY A C 1
ATOM 821 O O . GLY A 1 108 ? 12.874 -0.906 -10.011 1.00 94.19 108 GLY A O 1
ATOM 822 N N . VAL A 1 109 ? 13.329 -2.323 -11.697 1.00 95.81 109 VAL A N 1
ATOM 823 C CA . VAL A 1 109 ? 11.954 -2.828 -11.814 1.00 95.81 109 VAL A CA 1
ATOM 824 C C . VAL A 1 109 ? 11.534 -3.579 -10.548 1.00 95.81 109 VAL A C 1
ATOM 826 O O . VAL A 1 109 ? 10.467 -3.284 -10.006 1.00 95.81 109 VAL A O 1
ATOM 829 N N . ALA A 1 110 ? 12.372 -4.495 -10.051 1.00 97.44 110 ALA A N 1
ATOM 830 C CA . ALA A 1 110 ? 12.088 -5.290 -8.856 1.00 97.44 110 ALA A CA 1
ATOM 831 C C . ALA A 1 110 ? 11.915 -4.424 -7.599 1.00 97.44 110 ALA A C 1
ATOM 833 O O . ALA A 1 110 ? 10.973 -4.641 -6.838 1.00 97.44 110 ALA A O 1
ATOM 834 N N . ILE A 1 111 ? 12.768 -3.410 -7.411 1.00 96.88 111 ILE A N 1
ATOM 835 C CA . ILE A 1 111 ? 12.656 -2.462 -6.293 1.00 96.88 111 ILE A CA 1
ATOM 836 C C . ILE A 1 111 ? 11.341 -1.677 -6.388 1.00 96.88 111 ILE A C 1
ATOM 838 O O . ILE A 1 111 ? 10.635 -1.559 -5.389 1.00 96.88 111 ILE A O 1
ATOM 842 N N . GLY A 1 112 ? 10.963 -1.192 -7.576 1.00 96.50 112 GLY A N 1
ATOM 843 C CA . GLY A 1 112 ? 9.692 -0.478 -7.744 1.00 96.50 112 GLY A CA 1
ATOM 844 C C . GLY A 1 112 ? 8.468 -1.350 -7.433 1.00 96.50 112 GLY A C 1
ATOM 845 O O . GLY A 1 112 ? 7.545 -0.891 -6.763 1.00 96.50 112 GLY A O 1
ATOM 846 N N . VAL A 1 113 ? 8.485 -2.630 -7.832 1.00 97.44 113 VAL A N 1
ATOM 847 C CA . VAL A 1 113 ? 7.425 -3.594 -7.474 1.00 97.44 113 VAL A CA 1
ATOM 848 C C . VAL A 1 113 ? 7.393 -3.848 -5.966 1.00 97.44 113 VAL A C 1
ATOM 850 O O . VAL A 1 113 ? 6.310 -3.880 -5.383 1.00 97.44 113 VAL A O 1
ATOM 853 N N . ALA A 1 114 ? 8.555 -4.003 -5.325 1.00 97.69 114 ALA A N 1
ATOM 854 C CA . ALA A 1 114 ? 8.641 -4.215 -3.883 1.00 97.69 114 ALA A CA 1
ATOM 855 C C . ALA A 1 114 ? 8.044 -3.034 -3.099 1.00 97.69 114 ALA A C 1
ATOM 857 O O . ALA A 1 114 ? 7.195 -3.255 -2.239 1.00 97.69 114 ALA A O 1
ATOM 858 N N . VAL A 1 115 ? 8.401 -1.795 -3.459 1.00 97.44 115 VAL A N 1
ATOM 859 C CA . VAL A 1 115 ? 7.866 -0.570 -2.832 1.00 97.44 115 VAL A CA 1
ATOM 860 C C . VAL A 1 115 ? 6.355 -0.437 -3.052 1.00 97.44 115 VAL A C 1
ATOM 862 O O . VAL A 1 115 ? 5.618 -0.062 -2.140 1.00 97.44 115 VAL A O 1
ATOM 865 N N . PHE A 1 116 ? 5.863 -0.787 -4.243 1.00 97.69 116 PHE A N 1
ATOM 866 C CA . PHE A 1 116 ? 4.428 -0.783 -4.527 1.00 97.69 116 PHE A CA 1
ATOM 867 C C . PHE A 1 116 ? 3.661 -1.788 -3.654 1.00 97.69 116 PHE A C 1
ATOM 869 O O . PHE A 1 116 ? 2.642 -1.441 -3.052 1.00 97.69 116 PHE A O 1
ATOM 876 N N . LEU A 1 117 ? 4.160 -3.025 -3.553 1.00 97.88 117 LEU A N 1
ATOM 877 C CA . LEU A 1 117 ? 3.553 -4.061 -2.714 1.00 97.88 117 LEU A CA 1
ATOM 878 C C . LEU A 1 117 ? 3.609 -3.691 -1.230 1.00 97.88 117 LEU A C 1
ATOM 880 O O . LEU A 1 117 ? 2.606 -3.847 -0.534 1.00 97.88 117 LEU A O 1
ATOM 884 N N . GLU A 1 118 ? 4.736 -3.161 -0.756 1.00 97.19 118 GLU A N 1
ATOM 885 C CA . GLU A 1 118 ? 4.879 -2.646 0.608 1.00 97.19 118 GLU A CA 1
ATOM 886 C C . GLU A 1 118 ? 3.801 -1.599 0.920 1.00 97.19 118 GLU A C 1
ATOM 888 O O . GLU A 1 118 ? 3.129 -1.706 1.946 1.00 97.19 118 GLU A O 1
ATOM 893 N N . GLY A 1 119 ? 3.555 -0.652 0.007 1.00 95.88 119 GLY A N 1
ATOM 894 C CA . GLY A 1 119 ? 2.502 0.356 0.156 1.00 95.88 119 GLY A CA 1
ATOM 895 C C . GLY A 1 119 ? 1.100 -0.245 0.325 1.00 95.88 119 GLY A C 1
ATOM 896 O O . GLY A 1 119 ? 0.346 0.186 1.204 1.00 95.88 119 GLY A O 1
ATOM 897 N N . ILE A 1 120 ? 0.761 -1.270 -0.467 1.00 97.06 120 ILE A N 1
ATOM 898 C CA . ILE A 1 120 ? -0.528 -1.978 -0.373 1.00 97.06 120 ILE A CA 1
ATOM 899 C C . ILE A 1 120 ? -0.648 -2.718 0.964 1.00 97.06 120 ILE A C 1
ATOM 901 O O . ILE A 1 120 ? -1.656 -2.568 1.660 1.00 97.06 120 ILE A O 1
ATOM 905 N N . PHE A 1 121 ? 0.369 -3.497 1.340 1.00 97.81 121 PHE A N 1
ATOM 906 C CA . PHE A 1 121 ? 0.339 -4.287 2.573 1.00 97.81 121 PHE A CA 1
ATOM 907 C C . PHE A 1 121 ? 0.322 -3.407 3.821 1.00 97.81 121 PHE A C 1
ATOM 909 O O . PHE A 1 121 ? -0.456 -3.668 4.739 1.00 97.81 121 PHE A O 1
ATOM 916 N N . ALA A 1 122 ? 1.122 -2.342 3.847 1.00 95.25 122 ALA A N 1
ATOM 917 C CA . ALA A 1 122 ? 1.127 -1.387 4.945 1.00 95.25 122 ALA A CA 1
ATOM 918 C C . ALA A 1 122 ? -0.230 -0.678 5.075 1.00 95.25 122 ALA A C 1
ATOM 920 O O . ALA A 1 122 ? -0.761 -0.583 6.180 1.00 95.25 122 ALA A O 1
ATOM 921 N N . CYS A 1 123 ? -0.844 -0.251 3.964 1.00 96.56 123 CYS A N 1
ATOM 922 C CA . CYS A 1 123 ? -2.189 0.333 3.983 1.00 96.56 123 CYS A CA 1
ATOM 923 C C . CYS A 1 123 ? -3.229 -0.643 4.561 1.00 96.56 123 CYS A C 1
ATOM 925 O O . CYS A 1 123 ? -3.968 -0.286 5.482 1.00 96.56 123 CYS A O 1
ATOM 927 N N . ALA A 1 124 ? -3.241 -1.892 4.085 1.00 96.62 124 ALA A N 1
ATOM 928 C CA . ALA A 1 124 ? -4.138 -2.925 4.599 1.00 96.62 124 ALA A CA 1
ATOM 929 C C . ALA A 1 124 ? -3.932 -3.167 6.105 1.00 96.62 124 ALA A C 1
ATOM 931 O O . ALA A 1 124 ? -4.902 -3.240 6.861 1.00 96.62 124 ALA A O 1
ATOM 932 N N . LEU A 1 125 ? -2.676 -3.227 6.557 1.00 96.69 125 LEU A N 1
ATOM 933 C CA . LEU A 1 125 ? -2.325 -3.402 7.965 1.00 96.69 125 LEU A CA 1
ATOM 934 C C . LEU A 1 125 ? -2.834 -2.237 8.827 1.00 96.69 125 LEU A C 1
ATOM 936 O O . LEU A 1 125 ? -3.445 -2.477 9.869 1.00 96.69 125 LEU A O 1
ATOM 940 N N . PHE A 1 126 ? -2.657 -0.987 8.391 1.00 94.38 126 PHE A N 1
ATOM 941 C CA . PHE A 1 126 ? -3.166 0.173 9.129 1.00 94.38 126 PHE A CA 1
ATOM 942 C C . PHE A 1 126 ? -4.697 0.191 9.220 1.00 94.38 126 PHE A C 1
ATOM 944 O O . PHE A 1 126 ? -5.236 0.520 10.278 1.00 94.38 126 PHE A O 1
ATOM 951 N N . LEU A 1 127 ? -5.406 -0.210 8.160 1.00 93.69 127 LEU A N 1
ATOM 952 C CA . LEU A 1 127 ? -6.869 -0.326 8.191 1.00 93.69 127 LEU A CA 1
ATOM 953 C C . LEU A 1 127 ? -7.341 -1.413 9.166 1.00 93.69 127 LEU A C 1
ATOM 955 O O . LEU A 1 127 ? -8.306 -1.201 9.901 1.00 93.69 127 LEU A O 1
ATOM 959 N N . VAL A 1 128 ? -6.643 -2.550 9.230 1.00 96.56 128 VAL A N 1
ATOM 960 C CA . VAL A 1 128 ? -6.939 -3.601 10.216 1.00 96.56 128 VAL A CA 1
ATOM 961 C C . VAL A 1 128 ? -6.734 -3.084 11.642 1.00 96.56 128 VAL A C 1
ATOM 963 O O . VAL A 1 128 ? -7.601 -3.293 12.490 1.00 96.56 128 VAL A O 1
ATOM 966 N N . ILE A 1 129 ? -5.641 -2.363 11.908 1.00 95.00 129 ILE A N 1
ATOM 967 C CA . ILE A 1 129 ? -5.385 -1.766 13.229 1.00 95.00 129 ILE A CA 1
ATOM 968 C C . ILE A 1 129 ? -6.475 -0.750 13.596 1.00 95.00 129 ILE A C 1
ATOM 970 O O . ILE A 1 129 ? -6.958 -0.770 14.728 1.00 95.00 129 ILE A O 1
ATOM 974 N N . ALA A 1 130 ? -6.904 0.096 12.654 1.00 92.81 130 ALA A N 1
ATOM 975 C CA . ALA A 1 130 ? -7.989 1.051 12.883 1.00 92.81 130 ALA A CA 1
ATOM 976 C C . ALA A 1 130 ? -9.303 0.343 13.266 1.00 92.81 130 ALA A C 1
ATOM 978 O O . ALA A 1 130 ? -9.943 0.728 14.243 1.00 92.81 130 ALA A O 1
ATOM 979 N N . ASN A 1 131 ? -9.651 -0.746 12.573 1.00 92.81 131 ASN A N 1
ATOM 980 C CA . ASN A 1 131 ? -10.844 -1.539 12.887 1.00 92.81 131 ASN A CA 1
ATOM 981 C C . ASN A 1 131 ? -10.752 -2.227 14.262 1.00 92.81 131 ASN A C 1
ATOM 983 O O . ASN A 1 131 ? -11.741 -2.301 14.991 1.00 92.81 131 ASN A O 1
ATOM 987 N N . ILE A 1 132 ? -9.571 -2.723 14.650 1.00 94.00 132 ILE A N 1
ATOM 988 C CA . ILE A 1 132 ? -9.364 -3.303 15.987 1.00 94.00 132 ILE A CA 1
ATOM 989 C C . ILE A 1 132 ? -9.519 -2.223 17.066 1.00 94.00 132 ILE A C 1
ATOM 991 O O . ILE A 1 132 ? -10.156 -2.471 18.091 1.00 94.00 132 ILE A O 1
ATOM 995 N N . ALA A 1 133 ? -8.976 -1.025 16.834 1.00 91.25 133 ALA A N 1
ATOM 996 C CA . ALA A 1 133 ? -9.093 0.094 17.764 1.00 91.25 133 ALA A CA 1
ATOM 997 C C . ALA A 1 133 ? -10.558 0.517 17.971 1.00 91.25 133 ALA A C 1
ATOM 999 O O . ALA A 1 133 ? -10.974 0.720 19.110 1.00 91.25 133 ALA A O 1
ATOM 1000 N N . GLU A 1 134 ? -11.353 0.572 16.899 1.00 90.06 134 GLU A N 1
ATOM 1001 C CA . GLU A 1 134 ? -12.798 0.841 16.971 1.00 90.06 134 GLU A CA 1
ATOM 1002 C C . GLU A 1 134 ? -13.529 -0.193 17.837 1.00 90.06 134 GLU A C 1
ATOM 1004 O O . GLU A 1 134 ? -14.282 0.170 18.745 1.00 90.06 134 GLU A O 1
ATOM 1009 N N . ASN A 1 135 ? -13.247 -1.481 17.624 1.00 91.12 135 ASN A N 1
ATOM 1010 C CA . ASN A 1 135 ? -13.864 -2.559 18.398 1.00 91.12 135 ASN A CA 1
ATOM 1011 C C . ASN A 1 135 ? -13.509 -2.492 19.893 1.00 91.12 135 ASN A C 1
ATOM 1013 O O . ASN A 1 135 ? -14.361 -2.751 20.743 1.00 91.12 135 ASN A O 1
ATOM 1017 N N . LEU A 1 136 ? -12.271 -2.125 20.237 1.00 90.44 136 LEU A N 1
ATOM 1018 C CA . LEU A 1 136 ? -11.847 -1.991 21.635 1.00 90.44 136 LEU A CA 1
ATOM 1019 C C . LEU A 1 136 ? -12.536 -0.821 22.348 1.00 90.44 136 LEU A C 1
ATOM 1021 O O . LEU A 1 136 ? -12.904 -0.953 23.517 1.00 90.44 136 LEU A O 1
ATOM 1025 N N . ILE A 1 137 ? -12.745 0.302 21.655 1.00 89.00 137 ILE A N 1
ATOM 1026 C CA . ILE A 1 137 ? -13.479 1.445 22.216 1.00 89.00 137 ILE A CA 1
ATOM 1027 C C . ILE A 1 137 ? -14.935 1.058 22.486 1.00 89.00 137 ILE A C 1
ATOM 1029 O O . ILE A 1 137 ? -15.431 1.311 23.584 1.00 89.00 137 ILE A O 1
ATOM 1033 N N . ALA A 1 138 ? -15.586 0.361 21.551 1.00 86.19 138 ALA A N 1
ATOM 1034 C CA . ALA A 1 138 ? -16.964 -0.097 21.729 1.00 86.19 138 ALA A CA 1
ATOM 1035 C C . ALA A 1 138 ? -17.135 -1.000 22.968 1.00 86.19 138 ALA A C 1
ATOM 1037 O O . ALA A 1 138 ? -18.115 -0.875 23.703 1.00 86.19 138 ALA A O 1
ATOM 1038 N N . ILE A 1 139 ? -16.164 -1.879 23.246 1.00 89.62 139 ILE A N 1
ATOM 1039 C CA . ILE A 1 139 ? -16.181 -2.719 24.454 1.00 89.62 139 ILE A CA 1
ATOM 1040 C C . ILE A 1 139 ? -16.046 -1.859 25.712 1.00 89.62 139 ILE A C 1
ATOM 1042 O O . ILE A 1 139 ? -16.779 -2.073 26.677 1.00 89.62 139 ILE A O 1
ATOM 1046 N N . ARG A 1 140 ? -15.142 -0.874 25.705 1.00 88.38 140 ARG A N 1
ATOM 1047 C CA . ARG A 1 140 ? -14.891 -0.019 26.871 1.00 88.38 140 ARG A CA 1
ATOM 1048 C C . ARG A 1 140 ? -16.156 0.710 27.318 1.00 88.38 140 ARG A C 1
ATOM 1050 O O . ARG A 1 140 ? -16.491 0.642 28.499 1.00 88.38 140 ARG A O 1
ATOM 1057 N N . LEU A 1 141 ? -16.869 1.327 26.379 1.00 85.06 141 LEU A N 1
ATOM 1058 C CA . LEU A 1 141 ? -18.092 2.090 26.656 1.00 85.06 141 LEU A CA 1
ATOM 1059 C C . LEU 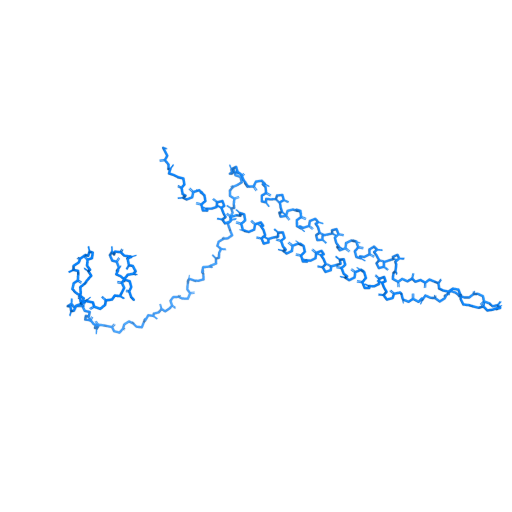A 1 141 ? -19.202 1.225 27.259 1.00 85.06 141 LEU A C 1
ATOM 1061 O O . LEU A 1 141 ? -19.895 1.661 28.171 1.00 85.06 141 LEU A O 1
ATOM 1065 N N . ASN A 1 142 ? -19.331 -0.024 26.805 1.00 86.88 142 ASN A N 1
ATOM 1066 C CA . ASN A 1 142 ? -20.335 -0.956 27.325 1.00 86.88 142 ASN A CA 1
ATOM 1067 C C . ASN A 1 142 ? -20.016 -1.475 28.738 1.00 86.88 142 ASN A C 1
ATOM 1069 O O . ASN A 1 142 ? -20.897 -2.018 29.401 1.00 86.88 142 ASN A O 1
ATOM 1073 N N . THR A 1 143 ? -18.764 -1.361 29.192 1.00 90.00 143 THR A N 1
ATOM 1074 C CA . THR A 1 143 ? -18.319 -1.887 30.497 1.00 90.00 143 THR A CA 1
ATOM 1075 C C . THR A 1 143 ? -18.238 -0.841 31.602 1.00 90.00 143 THR A C 1
ATOM 1077 O O . THR A 1 143 ? -18.157 -1.212 32.771 1.00 90.00 143 THR A O 1
ATOM 1080 N N . THR A 1 144 ? -18.256 0.450 31.271 1.00 83.44 144 THR A N 1
ATOM 1081 C CA . THR A 1 144 ? -18.272 1.524 32.269 1.00 83.44 144 THR A CA 1
ATOM 1082 C C . THR A 1 144 ? -19.687 1.699 32.830 1.00 83.44 144 THR A C 1
ATOM 1084 O O . THR A 1 144 ? -20.582 2.062 32.066 1.00 83.44 144 THR A O 1
ATOM 1087 N N . PRO A 1 145 ? -19.922 1.431 34.130 1.00 70.06 145 PRO 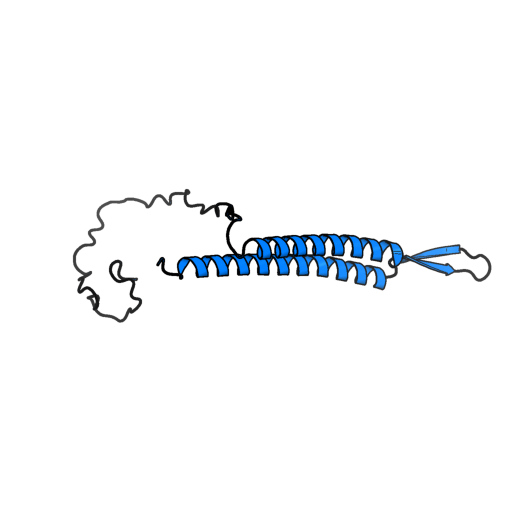A N 1
ATOM 1088 C CA . PRO A 1 145 ? -21.2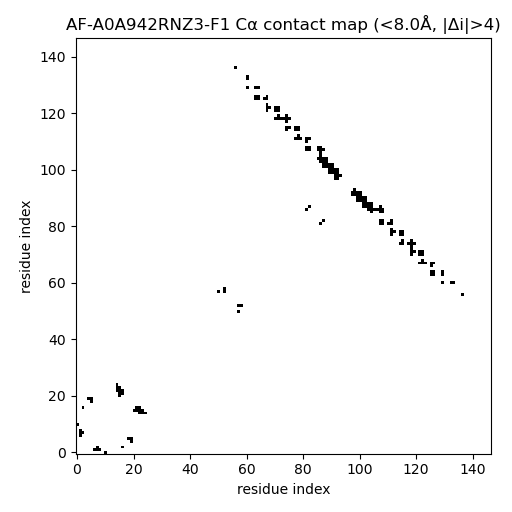28 1.640 34.744 1.00 70.06 145 PRO A CA 1
ATOM 1089 C C . PRO A 1 145 ? -21.573 3.133 34.735 1.00 70.06 145 PRO A C 1
ATOM 1091 O O . PRO A 1 145 ? -20.716 3.969 35.014 1.00 70.06 145 PRO A O 1
ATOM 1094 N N . SER A 1 146 ? -22.821 3.462 34.399 1.00 75.62 146 SER A N 1
ATOM 1095 C CA . SER A 1 146 ? -23.351 4.818 34.538 1.00 75.62 146 SER A CA 1
ATOM 1096 C C . SER A 1 146 ? -23.487 5.145 36.028 1.00 75.62 146 SER A C 1
ATOM 1098 O O . SER A 1 146 ? -24.353 4.565 36.688 1.00 75.62 146 SER A O 1
ATOM 1100 N N . GLU A 1 147 ? -22.614 6.007 36.548 1.00 62.78 147 GLU A N 1
ATOM 1101 C CA . GLU A 1 147 ? -22.819 6.692 37.836 1.00 62.78 147 GLU A CA 1
ATOM 1102 C C . GLU A 1 147 ? -2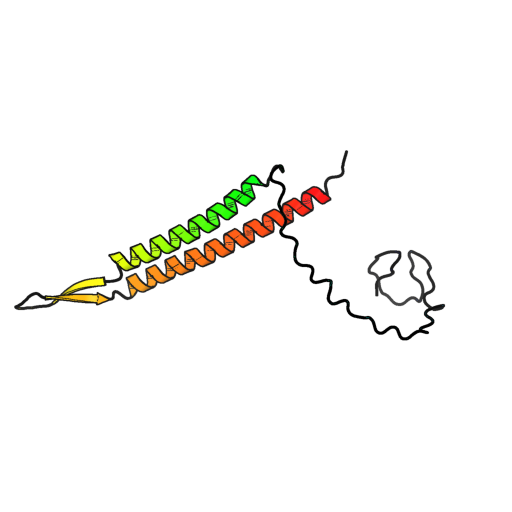3.959 7.715 37.757 1.00 62.78 147 GLU A C 1
ATOM 1104 O O . GLU A 1 147 ? -24.121 8.352 36.687 1.00 62.78 147 GLU A O 1
#

Foldseek 3Di:
DADPPPRDPDDDDDQADPVPRDRPPDDDPPPDDDPPPPPPPPPPPVPPCPPPCPDPQNVVLVVLLVVLVVLLVVLLVVLVVLCVPPQWDFDFDDPPDTDTDTDGDVVSNVVSVVSNVCSVVSSVVSNVVSVVSVVVVVVVVVPDDDD

Solvent-accessible surface area (backbone atoms only — not comparable to full-atom values): 9083 Å² total; per-residue (Å²): 139,70,50,92,88,68,78,53,93,76,90,78,96,60,82,46,46,90,91,73,66,53,60,78,88,72,80,82,82,89,79,75,96,69,76,80,74,77,70,90,70,75,71,77,63,76,68,79,78,78,72,73,78,83,47,101,59,49,63,60,46,50,50,39,47,51,50,19,51,50,44,33,54,50,19,51,53,49,18,55,51,36,40,74,68,45,21,58,44,74,49,79,48,63,97,87,60,82,47,75,47,79,43,76,35,67,65,27,44,51,52,20,52,50,44,35,50,49,16,52,54,52,24,54,51,34,47,51,51,34,54,52,53,53,54,52,50,58,52,50,64,74,67,57,78,88,127